Protein AF-A0A2J2HA46-F1 (afdb_monomer_lite)

Sequence (64 aa):
MERGGKEKRKIALEILNEADKIMEMAKMLADEDDPFARRGLYAFMDAEMKALRTLVHDLVFFPE

Structure (mmCIF, N/CA/C/O backbone):
data_AF-A0A2J2HA46-F1
#
_entry.id   AF-A0A2J2HA46-F1
#
loop_
_atom_site.group_PDB
_atom_site.id
_atom_site.type_symbol
_atom_site.label_atom_id
_atom_site.label_alt_id
_atom_site.label_comp_id
_atom_site.label_asym_id
_atom_site.label_entity_id
_atom_site.label_seq_id
_atom_site.pdbx_PDB_ins_code
_atom_site.Cartn_x
_atom_site.Cartn_y
_atom_site.Cartn_z
_atom_site.occupancy
_atom_site.B_iso_or_equiv
_atom_site.auth_seq_id
_atom_site.auth_comp_id
_atom_site.auth_asym_id
_atom_site.auth_atom_id
_atom_site.pdbx_PDB_model_num
ATOM 1 N N . MET A 1 1 ? -13.444 1.667 25.385 1.00 58.34 1 MET A N 1
ATOM 2 C CA . MET A 1 1 ? -14.408 1.712 24.267 1.00 58.34 1 MET A CA 1
ATOM 3 C C . MET A 1 1 ? -14.079 2.781 23.215 1.00 58.34 1 MET A C 1
ATOM 5 O O . MET A 1 1 ? -14.031 2.422 22.054 1.00 58.34 1 MET A O 1
ATOM 9 N N . GLU A 1 2 ? -13.757 4.049 23.531 1.00 61.41 2 GLU A N 1
ATOM 10 C CA . GLU A 1 2 ? -13.416 5.042 22.471 1.00 61.41 2 GLU A CA 1
ATOM 11 C C . GLU A 1 2 ? -12.013 4.908 21.841 1.00 61.41 2 GLU A C 1
ATOM 13 O O . GLU A 1 2 ? -11.790 5.359 20.716 1.00 61.41 2 GLU A O 1
ATOM 18 N N . ARG A 1 3 ? -11.044 4.322 22.556 1.00 67.44 3 ARG A N 1
ATOM 19 C CA . ARG A 1 3 ? -9.636 4.296 22.121 1.00 67.44 3 ARG A CA 1
ATOM 20 C C . ARG A 1 3 ? -9.401 3.336 20.947 1.00 67.44 3 ARG A C 1
ATOM 22 O O . ARG A 1 3 ? -8.739 3.728 19.992 1.00 67.44 3 ARG A O 1
ATOM 29 N N . GLY A 1 4 ? -10.017 2.150 20.971 1.00 74.69 4 GLY A N 1
ATOM 30 C CA . GLY A 1 4 ? -9.935 1.169 19.879 1.00 74.69 4 GLY A CA 1
ATOM 31 C C . GLY A 1 4 ? -10.561 1.670 18.574 1.00 74.69 4 GLY A C 1
ATOM 32 O O . GLY A 1 4 ? -9.999 1.480 17.500 1.00 74.69 4 GLY A O 1
ATOM 33 N N . GLY A 1 5 ? -11.671 2.416 18.653 1.00 81.75 5 GLY A N 1
ATOM 34 C CA . GLY A 1 5 ? -12.314 3.008 17.473 1.00 81.75 5 GLY A CA 1
ATOM 35 C C . GLY A 1 5 ? -11.481 4.103 16.790 1.00 81.75 5 GLY A C 1
ATOM 36 O O . GLY A 1 5 ? -11.459 4.181 15.560 1.00 81.75 5 GLY A O 1
ATOM 37 N N . LYS A 1 6 ? -10.767 4.935 17.565 1.00 86.69 6 LYS A N 1
ATOM 38 C CA . LYS A 1 6 ? -9.855 5.955 17.013 1.00 86.69 6 LYS A CA 1
ATOM 39 C C . LYS A 1 6 ? -8.641 5.322 16.327 1.00 86.69 6 LYS A C 1
ATOM 41 O O . LYS A 1 6 ? -8.292 5.765 15.235 1.00 86.69 6 LYS A O 1
ATOM 46 N N . GLU A 1 7 ? -8.055 4.276 16.913 1.00 89.25 7 GLU A N 1
ATOM 47 C CA . GLU A 1 7 ? -6.897 3.593 16.318 1.00 89.25 7 GLU A CA 1
ATOM 48 C C . GLU A 1 7 ? -7.283 2.844 15.034 1.00 89.25 7 GLU A C 1
ATOM 50 O O . GLU A 1 7 ? -6.640 3.033 14.007 1.00 89.25 7 GLU A O 1
ATOM 55 N N . LYS A 1 8 ? -8.408 2.109 15.025 1.00 90.56 8 LYS A N 1
ATOM 56 C CA . LYS A 1 8 ? -8.927 1.462 13.803 1.00 90.56 8 LYS A CA 1
ATOM 57 C C . LYS A 1 8 ? -9.167 2.467 12.670 1.00 90.56 8 LYS A C 1
ATOM 59 O O . LYS A 1 8 ? -8.833 2.193 11.521 1.00 90.56 8 LYS A O 1
ATOM 64 N N . ARG A 1 9 ? -9.700 3.660 12.973 1.00 92.81 9 ARG A N 1
ATOM 65 C CA . ARG A 1 9 ? -9.881 4.720 11.963 1.00 92.81 9 ARG A CA 1
ATOM 66 C C . ARG A 1 9 ? -8.545 5.230 11.421 1.00 92.81 9 ARG A C 1
ATOM 68 O O . ARG A 1 9 ? -8.444 5.474 10.224 1.00 92.81 9 ARG A O 1
ATOM 75 N N . LYS A 1 10 ? -7.543 5.400 12.283 1.00 94.81 10 LYS A N 1
ATOM 76 C CA . LYS A 1 10 ? -6.198 5.811 11.870 1.00 94.81 10 LYS A CA 1
ATOM 77 C C . LYS A 1 10 ? -5.573 4.772 10.935 1.00 94.81 10 LYS A C 1
ATOM 79 O O . LYS A 1 10 ? -5.163 5.142 9.843 1.00 94.81 10 LYS A O 1
ATOM 84 N N . ILE A 1 11 ? -5.608 3.491 11.307 1.00 95.31 11 ILE A N 1
ATOM 85 C CA . ILE A 1 11 ? -5.093 2.399 10.467 1.00 95.31 11 ILE A CA 1
ATOM 86 C C . ILE A 1 11 ? -5.832 2.358 9.120 1.00 95.31 11 ILE A C 1
ATOM 88 O O . ILE A 1 11 ? -5.206 2.226 8.076 1.00 95.31 11 ILE A O 1
ATOM 92 N N . ALA A 1 12 ? -7.156 2.546 9.109 1.00 96.06 12 ALA A N 1
ATOM 93 C CA . ALA A 1 12 ? -7.923 2.598 7.864 1.00 96.06 12 ALA A CA 1
ATOM 94 C C . ALA A 1 12 ? -7.479 3.739 6.927 1.00 96.06 12 ALA A C 1
ATOM 96 O O . ALA A 1 12 ? -7.433 3.547 5.716 1.00 96.06 12 ALA A O 1
ATOM 97 N N . LEU A 1 13 ? -7.128 4.911 7.467 1.00 97.62 13 LEU A N 1
ATOM 98 C CA . LEU A 1 13 ? -6.575 6.011 6.667 1.00 97.62 13 LEU A CA 1
ATOM 99 C C . LEU A 1 13 ? -5.162 5.696 6.163 1.00 97.62 13 LEU A C 1
ATOM 101 O O . LEU A 1 13 ? -4.839 6.010 5.021 1.00 97.62 13 LEU A O 1
ATOM 105 N N . GLU A 1 14 ? -4.334 5.047 6.982 1.00 97.56 14 GLU A N 1
ATOM 106 C CA . GLU A 1 14 ? -2.998 4.601 6.574 1.00 97.56 14 GLU A CA 1
ATOM 107 C C . GLU A 1 14 ? -3.066 3.568 5.439 1.00 97.56 14 GLU A C 1
ATOM 109 O O . GLU A 1 14 ? -2.292 3.669 4.493 1.00 97.56 14 GLU A O 1
ATOM 114 N N . ILE A 1 15 ? -4.043 2.652 5.462 1.00 98.19 15 ILE A N 1
ATOM 115 C CA . ILE A 1 15 ? -4.310 1.699 4.368 1.00 98.19 15 ILE A CA 1
ATOM 116 C C . ILE A 1 15 ? -4.607 2.424 3.053 1.00 98.19 15 ILE A C 1
ATOM 118 O O . ILE A 1 15 ? -4.080 2.033 2.013 1.00 98.19 15 ILE A O 1
ATOM 122 N N . LEU A 1 16 ? -5.452 3.461 3.083 1.00 98.06 16 LEU A N 1
ATOM 123 C CA . LEU A 1 16 ? -5.794 4.226 1.879 1.00 98.06 16 LEU A CA 1
ATOM 124 C C . LEU A 1 16 ? -4.567 4.947 1.314 1.00 98.06 16 LEU A C 1
ATOM 126 O O . LEU A 1 16 ? -4.299 4.843 0.122 1.00 98.06 16 LEU A O 1
ATOM 130 N N . ASN A 1 17 ? -3.783 5.593 2.180 1.00 97.69 17 ASN A N 1
ATOM 131 C CA . ASN A 1 17 ? -2.550 6.261 1.767 1.00 97.69 17 ASN A CA 1
ATOM 132 C C . ASN A 1 17 ? -1.547 5.275 1.151 1.00 97.69 17 ASN A C 1
ATOM 134 O O . ASN A 1 17 ? -0.903 5.586 0.154 1.00 97.69 17 ASN A O 1
ATOM 138 N N . GLU A 1 18 ? -1.406 4.086 1.737 1.00 97.94 18 GLU A N 1
ATOM 139 C CA . GLU A 1 18 ? -0.497 3.060 1.227 1.00 97.94 18 GLU A CA 1
ATOM 140 C C . GLU A 1 18 ? -0.966 2.516 -0.133 1.00 97.94 18 GLU A C 1
ATOM 142 O O . GL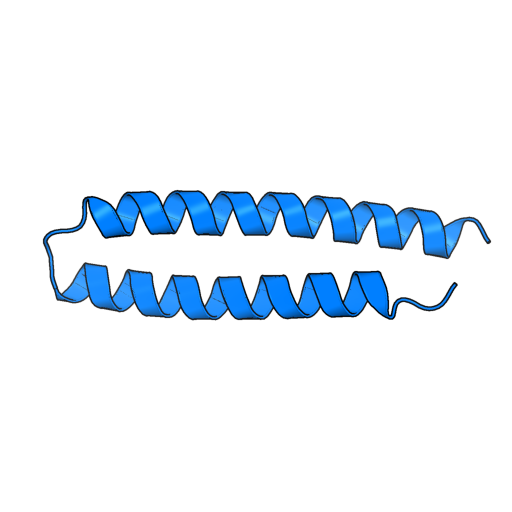U A 1 18 ? -0.160 2.327 -1.045 1.00 97.94 18 GLU A O 1
ATOM 147 N N . ALA A 1 19 ? -2.278 2.334 -0.315 1.00 97.69 19 ALA A N 1
ATOM 148 C CA . ALA A 1 19 ? -2.850 1.953 -1.603 1.00 97.69 19 ALA A CA 1
ATOM 149 C C . ALA A 1 19 ? -2.591 3.013 -2.692 1.00 97.69 19 ALA A C 1
ATOM 151 O O . ALA A 1 19 ? -2.261 2.648 -3.823 1.00 97.69 19 ALA A O 1
ATOM 152 N N . ASP A 1 20 ? -2.683 4.303 -2.354 1.00 97.88 20 ASP A N 1
ATOM 153 C CA . ASP A 1 20 ? -2.391 5.399 -3.284 1.00 97.88 20 ASP A CA 1
ATOM 154 C C . ASP A 1 20 ? -0.918 5.398 -3.720 1.00 97.88 20 ASP A C 1
ATOM 156 O O . ASP A 1 20 ? -0.636 5.479 -4.917 1.00 97.88 20 ASP A O 1
ATOM 160 N N . LYS A 1 21 ? 0.027 5.198 -2.791 1.00 95.94 21 LYS A N 1
ATOM 161 C CA . LYS A 1 21 ? 1.455 5.063 -3.135 1.00 95.94 21 LYS A CA 1
ATOM 162 C C . LYS A 1 21 ? 1.710 3.889 -4.074 1.00 95.94 21 LYS A C 1
ATOM 164 O O . LYS A 1 21 ? 2.417 4.035 -5.071 1.00 95.94 21 LYS A O 1
ATOM 169 N N . ILE A 1 22 ? 1.125 2.723 -3.780 1.00 97.00 22 ILE A N 1
ATOM 170 C CA . ILE A 1 22 ? 1.236 1.528 -4.632 1.00 97.00 22 ILE A CA 1
ATOM 171 C C . ILE A 1 22 ? 0.704 1.829 -6.035 1.00 97.00 22 ILE A C 1
ATOM 173 O O . ILE A 1 22 ? 1.330 1.444 -7.024 1.00 97.00 22 ILE A O 1
ATOM 177 N N . MET A 1 23 ? -0.412 2.553 -6.136 1.00 97.62 23 MET A N 1
ATOM 178 C CA . MET A 1 23 ? -0.975 2.980 -7.414 1.00 97.62 23 MET A CA 1
ATOM 179 C C . MET A 1 23 ? -0.038 3.930 -8.175 1.00 97.62 23 MET A C 1
ATOM 181 O O . MET A 1 23 ? 0.116 3.794 -9.388 1.00 97.62 23 MET A O 1
ATOM 185 N N . GLU A 1 24 ? 0.604 4.881 -7.495 1.00 96.38 24 GLU A N 1
ATOM 186 C CA . GLU A 1 24 ? 1.589 5.780 -8.110 1.00 96.38 24 GLU A CA 1
ATOM 187 C C . GLU A 1 24 ? 2.818 5.024 -8.621 1.00 96.38 24 GLU A C 1
ATOM 189 O O . GLU A 1 24 ? 3.214 5.215 -9.771 1.00 96.38 24 GLU A O 1
ATOM 194 N N . MET A 1 25 ? 3.372 4.104 -7.829 1.00 96.00 25 MET A N 1
ATOM 195 C CA . MET A 1 25 ? 4.494 3.266 -8.267 1.00 96.00 25 MET A CA 1
ATOM 196 C C . MET A 1 25 ? 4.113 2.353 -9.432 1.00 96.00 25 MET A C 1
ATOM 198 O O . MET A 1 25 ? 4.917 2.163 -10.340 1.00 96.00 25 MET A O 1
ATOM 202 N N . ALA A 1 26 ? 2.889 1.818 -9.451 1.00 95.69 26 ALA A N 1
ATOM 203 C CA . ALA A 1 26 ? 2.405 1.017 -10.572 1.00 95.69 26 ALA A CA 1
ATOM 204 C C . ALA A 1 26 ? 2.331 1.835 -11.873 1.00 95.69 26 ALA A C 1
ATOM 206 O O . ALA A 1 26 ? 2.670 1.316 -12.935 1.00 95.69 26 ALA A O 1
ATOM 207 N N . LYS A 1 27 ? 1.940 3.116 -11.795 1.00 96.94 27 LYS A N 1
ATOM 208 C CA . LYS A 1 27 ? 1.985 4.037 -12.943 1.00 96.94 27 LYS A CA 1
ATOM 209 C C . LYS A 1 27 ? 3.424 4.298 -13.387 1.00 96.94 27 LYS A C 1
ATOM 211 O O . LYS A 1 27 ? 3.714 4.142 -14.564 1.00 96.94 27 LYS A O 1
ATOM 216 N N . MET A 1 28 ? 4.330 4.600 -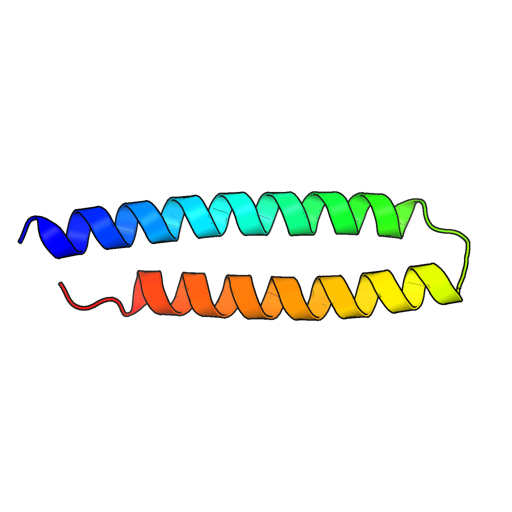12.451 1.00 95.69 28 MET A N 1
ATOM 217 C CA . MET A 1 28 ? 5.758 4.781 -12.763 1.00 95.69 28 MET A CA 1
ATOM 218 C C . MET A 1 28 ? 6.342 3.545 -13.452 1.00 95.69 28 MET A C 1
ATOM 220 O O . MET A 1 28 ? 7.054 3.666 -14.438 1.00 95.69 28 MET A O 1
ATOM 224 N N . LEU A 1 29 ? 6.005 2.349 -12.965 1.00 95.38 29 LEU A N 1
ATOM 225 C CA . LEU A 1 29 ? 6.471 1.088 -13.532 1.00 95.38 29 LEU A CA 1
ATOM 226 C C . LEU A 1 29 ? 5.968 0.863 -14.965 1.00 95.38 29 LEU A C 1
ATOM 228 O O . LEU A 1 29 ? 6.695 0.289 -15.774 1.00 95.38 29 LEU A O 1
ATOM 232 N N . ALA A 1 30 ? 4.736 1.282 -15.268 1.00 93.94 30 ALA A N 1
ATOM 233 C CA . ALA A 1 30 ? 4.155 1.155 -16.602 1.00 93.94 30 ALA A CA 1
ATOM 234 C C . ALA A 1 30 ? 4.887 2.017 -17.644 1.00 93.94 30 ALA A C 1
ATOM 236 O O . ALA A 1 30 ? 4.992 1.599 -18.796 1.00 93.94 30 ALA A O 1
ATOM 237 N N . ASP A 1 31 ? 5.418 3.164 -17.216 1.00 95.50 31 ASP A N 1
ATOM 238 C CA . ASP A 1 31 ? 6.125 4.124 -18.067 1.00 95.50 31 ASP A CA 1
ATOM 239 C C . ASP A 1 31 ? 7.664 3.964 -18.020 1.00 95.50 31 ASP A C 1
ATOM 241 O O . ASP A 1 31 ? 8.380 4.658 -18.739 1.00 95.50 31 ASP A O 1
ATOM 245 N N . GLU A 1 32 ? 8.201 3.075 -17.173 1.00 95.88 32 GLU A N 1
ATOM 246 C CA . GLU A 1 32 ? 9.647 2.934 -16.951 1.00 95.88 32 GLU A CA 1
ATOM 247 C C . GLU A 1 32 ? 10.314 2.014 -17.980 1.00 95.88 32 GLU A C 1
ATOM 249 O O . GLU A 1 32 ? 10.138 0.790 -17.949 1.00 95.88 32 GLU A O 1
ATOM 254 N N . ASP A 1 33 ? 11.170 2.582 -18.828 1.00 95.31 33 ASP A N 1
ATOM 255 C CA . ASP A 1 33 ? 11.919 1.873 -19.869 1.00 95.31 33 ASP A CA 1
ATOM 256 C C . ASP A 1 33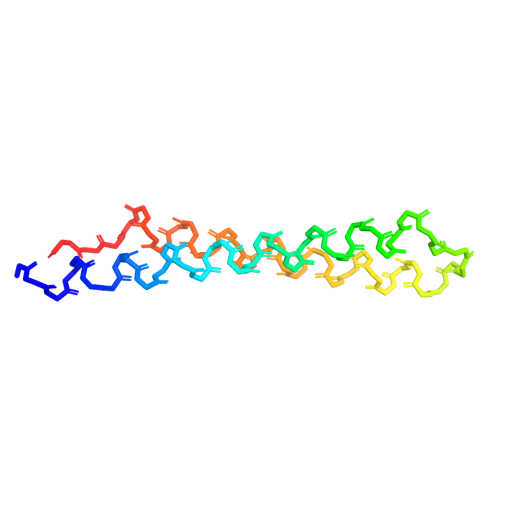 ? 13.290 1.356 -19.409 1.00 95.31 33 ASP A C 1
ATOM 258 O O . ASP A 1 33 ? 13.804 0.393 -19.989 1.00 95.31 33 ASP A O 1
ATOM 262 N N . ASP A 1 34 ? 13.879 1.928 -18.354 1.00 96.94 34 ASP A N 1
ATOM 263 C CA . ASP A 1 34 ? 15.186 1.512 -17.855 1.00 96.94 34 ASP A CA 1
ATOM 264 C C . ASP A 1 34 ? 15.091 0.207 -17.028 1.00 96.94 34 ASP A C 1
ATOM 266 O O . ASP A 1 34 ? 14.429 0.154 -15.983 1.00 96.94 34 ASP A O 1
ATOM 270 N N . PRO A 1 35 ? 15.783 -0.884 -17.424 1.00 94.75 35 PRO A N 1
ATOM 271 C CA . PRO A 1 35 ? 15.688 -2.165 -16.719 1.00 94.75 35 PRO A CA 1
ATOM 272 C C . PRO A 1 35 ? 16.243 -2.155 -15.287 1.00 94.75 35 PRO A C 1
ATOM 274 O O . PRO A 1 35 ? 15.933 -3.054 -14.496 1.00 94.75 35 PRO A O 1
ATOM 277 N N . PHE A 1 36 ? 17.129 -1.219 -14.944 1.00 94.62 36 PHE A N 1
ATOM 278 C CA . PHE A 1 36 ? 17.659 -1.092 -13.591 1.00 94.62 36 PHE A CA 1
ATOM 279 C C . PHE A 1 36 ? 16.660 -0.361 -12.689 1.00 94.62 36 PHE A C 1
ATOM 281 O O . PHE A 1 36 ? 16.305 -0.898 -11.636 1.00 94.62 36 PHE A O 1
ATOM 288 N N . ALA A 1 37 ? 16.127 0.775 -13.136 1.00 94.69 37 ALA A N 1
ATOM 289 C CA . ALA A 1 37 ? 15.079 1.519 -12.447 1.00 94.69 37 ALA A CA 1
ATOM 290 C C . ALA A 1 37 ? 13.820 0.664 -12.249 1.00 94.69 37 ALA A C 1
ATOM 292 O O . ALA A 1 37 ? 13.322 0.551 -11.127 1.00 94.69 37 ALA A O 1
ATOM 293 N N . ARG A 1 38 ? 13.391 -0.073 -13.283 1.00 95.50 38 ARG A N 1
ATOM 294 C CA . ARG A 1 38 ? 12.248 -0.996 -13.209 1.00 95.50 38 ARG A CA 1
ATOM 295 C C . ARG A 1 38 ? 12.419 -2.066 -12.127 1.00 95.50 38 ARG A C 1
ATOM 297 O O . ARG A 1 38 ? 11.478 -2.377 -11.402 1.00 95.50 38 ARG A O 1
ATOM 304 N N . ARG A 1 39 ? 13.626 -2.630 -11.978 1.00 94.38 39 ARG A N 1
ATOM 305 C CA . ARG A 1 39 ? 13.931 -3.593 -10.899 1.00 94.38 39 ARG A CA 1
ATOM 306 C C . ARG A 1 39 ? 13.854 -2.951 -9.517 1.00 94.38 39 ARG A C 1
ATOM 308 O O . ARG A 1 39 ? 13.347 -3.589 -8.597 1.00 94.38 39 ARG A O 1
ATOM 315 N N . GLY A 1 40 ? 14.322 -1.711 -9.385 1.00 95.12 40 GLY A N 1
ATOM 316 C CA . GLY A 1 40 ? 14.154 -0.924 -8.165 1.00 95.12 40 GLY A CA 1
ATOM 317 C C . GLY A 1 40 ? 12.678 -0.734 -7.815 1.00 95.12 40 GLY A C 1
ATOM 318 O O . GLY A 1 40 ? 12.273 -1.059 -6.702 1.00 95.12 40 GLY A O 1
ATOM 319 N N . LEU A 1 41 ? 11.861 -0.305 -8.782 1.00 95.19 41 LEU A N 1
ATOM 320 C CA . LEU A 1 41 ? 10.418 -0.110 -8.603 1.00 95.19 41 LEU A CA 1
ATOM 321 C C . LEU A 1 41 ? 9.703 -1.393 -8.159 1.00 95.19 41 LEU A C 1
ATOM 323 O O . LEU A 1 41 ? 8.902 -1.342 -7.231 1.00 95.19 41 LEU A O 1
ATOM 327 N N . TYR A 1 42 ? 10.040 -2.556 -8.729 1.00 94.69 42 TYR A N 1
ATOM 328 C CA . TYR A 1 42 ? 9.494 -3.835 -8.256 1.00 94.69 42 TYR A CA 1
ATOM 329 C C . TYR A 1 42 ? 9.835 -4.128 -6.789 1.00 94.69 42 TYR A C 1
ATOM 331 O O . TYR A 1 42 ? 8.977 -4.605 -6.046 1.00 94.69 42 TYR A O 1
ATOM 339 N N . ALA A 1 43 ? 11.068 -3.847 -6.358 1.00 95.38 43 ALA A N 1
ATOM 340 C CA . ALA A 1 43 ?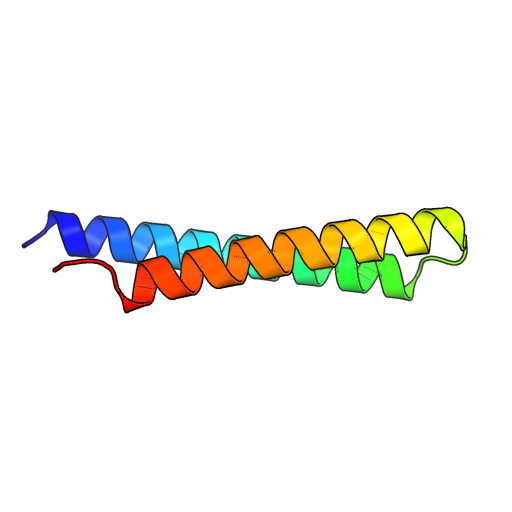 11.475 -4.055 -4.969 1.00 95.38 43 ALA A CA 1
ATOM 341 C C . ALA A 1 43 ? 10.733 -3.112 -4.006 1.00 95.38 43 ALA A C 1
ATOM 343 O O . ALA A 1 43 ? 10.308 -3.548 -2.935 1.00 95.38 43 ALA A O 1
ATOM 344 N N . PHE A 1 44 ? 10.531 -1.850 -4.398 1.00 95.25 44 PHE A N 1
ATOM 345 C CA . PHE A 1 44 ? 9.733 -0.901 -3.619 1.00 95.25 44 PHE A CA 1
ATOM 346 C C . PHE A 1 44 ? 8.261 -1.316 -3.554 1.00 95.25 44 PHE A C 1
ATOM 348 O O . PHE A 1 44 ? 7.696 -1.362 -2.466 1.00 95.25 44 PHE A O 1
ATOM 355 N N . MET A 1 45 ? 7.660 -1.734 -4.673 1.00 95.81 45 MET A N 1
ATOM 356 C CA . MET A 1 45 ? 6.285 -2.242 -4.679 1.00 95.81 45 MET A CA 1
ATOM 357 C C . MET A 1 45 ? 6.101 -3.453 -3.754 1.00 95.81 45 MET A C 1
ATOM 359 O O . MET A 1 45 ? 5.100 -3.527 -3.047 1.00 95.81 45 MET A O 1
ATOM 36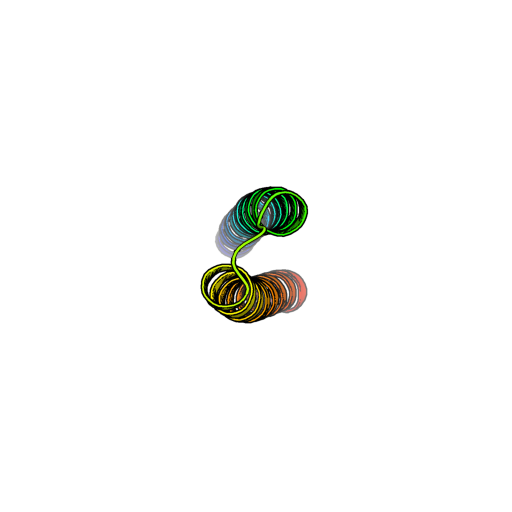3 N N . ASP A 1 46 ? 7.053 -4.393 -3.713 1.00 96.44 46 ASP A N 1
ATOM 364 C CA . ASP A 1 46 ? 6.985 -5.536 -2.790 1.00 96.44 46 ASP A CA 1
ATOM 365 C C . ASP A 1 46 ? 7.039 -5.096 -1.315 1.00 96.44 46 ASP A C 1
ATOM 367 O O . ASP A 1 46 ? 6.318 -5.637 -0.472 1.00 96.44 46 ASP A O 1
ATOM 371 N N . ALA A 1 47 ? 7.856 -4.088 -0.992 1.00 96.75 47 ALA A N 1
ATOM 372 C CA . ALA A 1 47 ? 7.927 -3.529 0.356 1.00 96.75 47 ALA A CA 1
ATOM 373 C C . ALA A 1 47 ? 6.602 -2.871 0.779 1.00 96.75 47 ALA A C 1
ATOM 375 O O . ALA A 1 47 ? 6.100 -3.138 1.872 1.00 96.75 47 ALA A O 1
ATOM 376 N N . GLU A 1 48 ? 5.998 -2.083 -0.104 1.00 97.12 48 GLU A N 1
ATOM 377 C CA . GLU A 1 48 ? 4.765 -1.333 0.175 1.00 97.12 48 GLU A CA 1
ATOM 378 C C . GLU A 1 48 ? 3.561 -2.292 0.241 1.00 97.12 48 GLU A C 1
ATOM 380 O O . GLU A 1 48 ? 2.713 -2.200 1.127 1.00 97.12 48 GLU A O 1
ATOM 385 N N . MET A 1 49 ? 3.544 -3.351 -0.580 1.00 97.50 49 MET A N 1
ATOM 386 C CA . MET A 1 49 ? 2.564 -4.440 -0.453 1.00 97.50 49 MET A CA 1
ATOM 387 C C . MET A 1 49 ? 2.668 -5.187 0.887 1.00 97.50 49 MET A C 1
ATOM 389 O O . MET A 1 49 ? 1.649 -5.619 1.440 1.00 97.50 49 MET A O 1
ATOM 393 N N . LYS A 1 50 ? 3.881 -5.359 1.430 1.00 97.69 50 LYS A N 1
ATOM 394 C CA . LYS A 1 50 ? 4.082 -5.940 2.769 1.00 97.69 50 LYS A CA 1
ATOM 395 C C . LYS A 1 50 ? 3.589 -5.000 3.865 1.00 97.69 50 LYS A C 1
ATOM 397 O O . LYS A 1 50 ? 2.933 -5.474 4.791 1.00 97.69 50 LYS A O 1
ATOM 402 N N . ALA A 1 51 ? 3.855 -3.700 3.754 1.00 97.25 51 ALA A N 1
ATOM 403 C CA . ALA A 1 51 ? 3.351 -2.702 4.693 1.00 97.25 51 ALA A CA 1
ATOM 404 C C . ALA A 1 51 ? 1.814 -2.654 4.692 1.00 97.25 51 ALA A C 1
ATOM 406 O O . ALA A 1 51 ? 1.199 -2.780 5.752 1.00 97.25 51 ALA A O 1
ATOM 407 N N . LEU A 1 52 ? 1.189 -2.617 3.510 1.00 98.06 52 LEU A N 1
ATOM 408 C CA . LEU A 1 52 ? -0.265 -2.686 3.357 1.00 98.06 52 LEU A CA 1
ATOM 409 C C . LEU A 1 52 ? -0.854 -3.938 4.021 1.00 98.06 52 LEU A C 1
ATOM 411 O O . LEU A 1 52 ? -1.858 -3.856 4.729 1.00 98.06 52 LEU A O 1
ATOM 415 N N . ARG A 1 53 ? -0.223 -5.106 3.835 1.00 97.69 53 ARG A N 1
ATOM 416 C CA . ARG A 1 53 ? -0.666 -6.353 4.479 1.00 97.69 53 ARG A CA 1
ATOM 417 C C . ARG A 1 53 ? -0.629 -6.251 6.004 1.00 97.69 53 ARG A C 1
ATOM 419 O O . ARG A 1 53 ? -1.563 -6.721 6.650 1.00 97.69 53 ARG A O 1
ATOM 426 N N . THR A 1 54 ? 0.421 -5.654 6.562 1.00 97.50 54 THR A N 1
ATOM 427 C CA . THR A 1 54 ? 0.539 -5.426 8.008 1.00 97.50 54 THR A CA 1
ATOM 428 C C . THR A 1 54 ? -0.566 -4.501 8.505 1.00 97.50 54 THR A C 1
ATOM 430 O O . THR A 1 54 ? -1.259 -4.856 9.449 1.00 97.50 54 THR A O 1
ATOM 433 N N . LEU A 1 55 ? -0.822 -3.383 7.820 1.00 97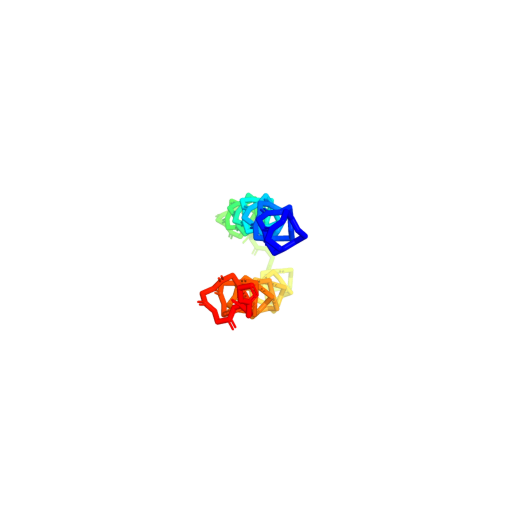.06 55 LEU A N 1
ATOM 434 C CA . LEU A 1 55 ? -1.893 -2.454 8.195 1.00 97.06 55 LEU A CA 1
ATOM 435 C C . LEU A 1 55 ? -3.279 -3.117 8.162 1.00 97.06 55 LEU A C 1
ATOM 437 O O . LEU A 1 55 ? -4.081 -2.938 9.076 1.00 97.06 55 LEU A O 1
ATOM 441 N N . VAL A 1 56 ? -3.566 -3.922 7.135 1.00 96.88 56 VAL A N 1
ATOM 442 C CA . VAL A 1 56 ? -4.825 -4.680 7.050 1.00 96.88 56 VAL A CA 1
ATOM 443 C C . VAL A 1 56 ? -4.933 -5.688 8.191 1.00 96.88 56 VAL A C 1
ATOM 445 O O . VAL A 1 56 ? -5.992 -5.797 8.810 1.00 96.88 56 VAL A O 1
ATOM 448 N N . HIS A 1 57 ? -3.853 -6.413 8.486 1.00 95.69 57 HIS A N 1
ATOM 449 C CA . HIS A 1 57 ? -3.814 -7.337 9.614 1.00 95.69 57 HIS A CA 1
ATOM 450 C C . HIS A 1 57 ? -4.098 -6.600 10.929 1.00 95.69 57 HIS A C 1
ATOM 452 O O . HIS A 1 57 ? -4.983 -7.006 11.681 1.00 95.69 57 HIS A O 1
ATOM 458 N N . ASP A 1 58 ? -3.413 -5.486 11.170 1.00 94.12 58 ASP A N 1
ATOM 459 C CA . ASP A 1 58 ? -3.583 -4.690 12.378 1.00 94.12 58 ASP A CA 1
ATOM 460 C C . ASP A 1 58 ? -5.006 -4.155 12.494 1.00 94.12 58 ASP A C 1
ATOM 462 O O . ASP A 1 58 ? -5.575 -4.230 13.573 1.00 94.12 58 ASP A O 1
ATOM 466 N N . LEU A 1 59 ? -5.633 -3.709 11.401 1.00 94.25 59 LEU A N 1
ATOM 467 C CA . LEU A 1 59 ? -7.027 -3.261 11.407 1.00 94.25 59 LEU A CA 1
ATOM 468 C C . LEU A 1 59 ? -8.006 -4.384 11.785 1.00 94.25 59 LEU A C 1
ATOM 470 O O . LEU A 1 59 ? -8.918 -4.166 12.589 1.00 94.25 59 LEU A O 1
ATOM 474 N N . VAL A 1 60 ? -7.842 -5.563 11.176 1.00 93.31 60 VAL A N 1
ATOM 475 C CA . VAL A 1 60 ? -8.752 -6.710 11.332 1.00 93.31 60 VAL A CA 1
ATOM 476 C C . VAL A 1 60 ? -8.623 -7.332 12.717 1.00 93.31 60 VAL A C 1
ATOM 478 O O . VAL A 1 60 ? -9.632 -7.672 13.333 1.00 93.31 60 VAL A O 1
ATOM 481 N N . PHE A 1 61 ? -7.396 -7.457 13.217 1.00 91.94 61 PHE A N 1
ATOM 482 C CA . PHE A 1 61 ? -7.100 -8.135 14.476 1.00 91.94 61 PHE A CA 1
ATOM 483 C C . PHE A 1 61 ? -6.846 -7.167 15.641 1.00 91.94 61 PHE A C 1
ATOM 485 O O . PHE A 1 61 ? -6.441 -7.610 16.718 1.00 91.94 61 PHE A O 1
ATOM 492 N N . PHE A 1 62 ? -7.111 -5.862 15.470 1.00 82.19 62 PHE A N 1
ATOM 493 C CA . PHE A 1 62 ? -6.964 -4.886 16.551 1.00 82.19 62 PHE A CA 1
ATOM 494 C C . PHE A 1 62 ? -7.907 -5.219 17.724 1.00 82.19 62 PHE A C 1
ATOM 496 O O . PHE A 1 62 ? -9.125 -5.310 17.499 1.00 82.19 62 PHE A O 1
ATOM 503 N N . PRO A 1 63 ? -7.392 -5.326 18.965 1.00 70.81 63 PRO A N 1
ATOM 504 C CA . PRO A 1 63 ? -8.216 -5.534 20.154 1.00 70.81 63 PRO A CA 1
ATOM 505 C C . PRO A 1 63 ? -9.239 -4.402 20.336 1.00 70.81 63 PRO A C 1
ATOM 507 O O . PRO A 1 63 ? -8.914 -3.233 20.124 1.00 70.81 63 PRO A O 1
ATOM 510 N N . GLU A 1 64 ? -10.474 -4.739 20.715 1.00 62.56 64 GLU A N 1
ATOM 511 C CA . GLU A 1 64 ? -11.565 -3.766 20.928 1.00 62.56 64 GLU A CA 1
ATOM 512 C C . GLU A 1 64 ? -11.396 -2.881 22.177 1.00 62.56 64 GLU A C 1
ATOM 514 O O . GLU A 1 64 ? -10.967 -3.389 23.237 1.00 62.56 64 GLU A O 1
#

Secondary structure (DSSP, 8-state):
-HHHHHHHHHHHHHHHHHHHHHHHHHHHHHH---HHHHHHHHHHHHHHHHHHHHHHHHHHH---

Foldseek 3Di:
DVPLVVVLVVLVVVLVVLVVVLVVLVVVLVVDPDPVVNVVSVVVNVVSVVVSVVSVVCNVPPDD

pLDDT: mean 92.44, std 9.27, range [58.34, 98.19]

Radius of gyration: 15.1 Å; chains: 1; bounding box: 32×14×44 Å